Protein AF-A0A164GTQ3-F1 (afdb_monomer_lite)

Secondary structure (DSSP, 8-state):
-GGG-S-----S-HHHHHHHHTT----PPTT--EEEEEEEEEE--SSS--EEEEEEEEEE----PPPEEE---PPP--TTPPP--S-S--EEE-SS-S--S-------S---TT-----------SS------SS-----------------

pLDDT: mean 73.44, std 22.1, range [28.31, 96.88]

Radius of gyration: 34.53 Å; chains: 1; bounding box: 106×30×87 Å

Structure (mmCIF, N/CA/C/O backbone):
data_AF-A0A164GTQ3-F1
#
_entry.id   AF-A0A164GTQ3-F1
#
loop_
_atom_site.group_PDB
_atom_site.id
_atom_site.type_symbol
_atom_site.label_atom_id
_atom_site.label_alt_id
_atom_site.label_comp_id
_atom_site.label_asym_id
_atom_site.label_entity_id
_atom_site.label_seq_id
_atom_site.pdbx_PDB_ins_code
_atom_site.Cartn_x
_atom_site.Cartn_y
_atom_site.Cartn_z
_atom_site.occupancy
_atom_site.B_iso_or_equiv
_atom_site.auth_seq_id
_atom_site.auth_comp_id
_atom_site.auth_asym_id
_atom_site.auth_atom_id
_atom_site.pdbx_PDB_model_num
ATOM 1 N N . GLY A 1 1 ? -13.410 4.613 6.506 1.00 46.59 1 GLY A N 1
ATOM 2 C CA . GLY A 1 1 ? -14.857 4.460 6.766 1.00 46.59 1 GLY A CA 1
ATOM 3 C C . GLY A 1 1 ? -15.637 5.493 5.976 1.00 46.59 1 GLY A C 1
ATOM 4 O O . GLY A 1 1 ? -15.015 6.415 5.456 1.00 46.59 1 GLY A O 1
ATOM 5 N N . ALA A 1 2 ? -16.957 5.317 5.830 1.00 47.78 2 ALA A N 1
ATOM 6 C CA . ALA A 1 2 ? -17.833 6.212 5.062 1.00 47.78 2 ALA A CA 1
ATOM 7 C C . ALA A 1 2 ? -17.464 7.698 5.268 1.00 47.78 2 ALA A C 1
ATOM 9 O O . ALA A 1 2 ? -17.218 8.125 6.395 1.00 47.78 2 ALA A O 1
ATOM 10 N N . ASN A 1 3 ? -17.388 8.462 4.174 1.00 54.78 3 ASN A N 1
ATOM 11 C CA . ASN A 1 3 ? -16.984 9.878 4.142 1.00 54.78 3 ASN A CA 1
ATOM 12 C C . ASN A 1 3 ? -15.502 10.173 4.465 1.00 54.78 3 ASN A C 1
ATOM 14 O O . ASN A 1 3 ? -15.205 11.219 5.032 1.00 54.78 3 ASN A O 1
ATOM 18 N N . ASN A 1 4 ? -14.563 9.288 4.101 1.00 57.62 4 ASN A N 1
ATOM 19 C CA . ASN A 1 4 ? -13.115 9.476 4.324 1.00 57.62 4 ASN A CA 1
ATOM 20 C C . ASN A 1 4 ? -12.707 9.644 5.803 1.00 57.62 4 ASN A C 1
ATOM 22 O O . ASN A 1 4 ? -11.619 10.135 6.093 1.00 57.62 4 ASN A O 1
ATOM 26 N N . SER A 1 5 ? -13.556 9.222 6.744 1.00 66.19 5 SER A N 1
ATOM 27 C CA . SER A 1 5 ? -13.217 9.206 8.168 1.00 66.19 5 SER A CA 1
ATOM 28 C C . SER A 1 5 ? -12.493 7.909 8.539 1.00 66.19 5 SER A C 1
ATOM 30 O O . SER A 1 5 ? -12.847 6.827 8.052 1.00 66.19 5 SER A O 1
ATOM 32 N N . SER A 1 6 ? -11.509 7.994 9.437 1.00 73.75 6 SER A N 1
ATOM 33 C CA . SER A 1 6 ? -10.886 6.833 10.092 1.00 73.75 6 SER A CA 1
ATOM 34 C C . SER A 1 6 ? -11.789 6.195 11.155 1.00 73.75 6 SER A C 1
ATOM 36 O O . SER A 1 6 ? -11.490 5.105 11.632 1.00 7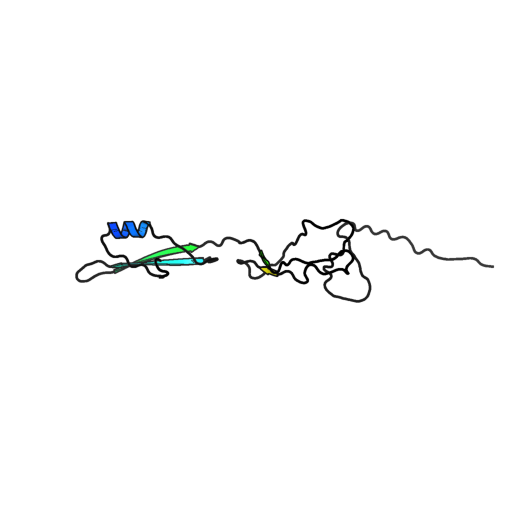3.75 6 SER A O 1
ATOM 38 N N . THR A 1 7 ? -12.910 6.836 11.496 1.00 80.56 7 THR A N 1
ATOM 39 C CA . THR A 1 7 ? -13.864 6.372 12.508 1.00 80.56 7 THR A CA 1
ATOM 40 C C . THR A 1 7 ? -15.272 6.206 11.932 1.00 80.56 7 THR A C 1
ATOM 42 O O . THR A 1 7 ? -15.711 6.971 11.069 1.00 80.56 7 THR A O 1
ATOM 45 N N . LEU A 1 8 ? -15.985 5.189 12.419 1.00 85.50 8 LEU A N 1
ATOM 46 C CA . LEU A 1 8 ? -17.403 4.941 12.165 1.00 85.50 8 LEU A CA 1
ATOM 47 C C . LEU A 1 8 ? -18.101 4.796 13.519 1.00 85.50 8 LEU A C 1
ATOM 49 O O . LEU A 1 8 ? -17.739 3.923 14.302 1.00 85.50 8 LEU A O 1
ATOM 53 N N . THR A 1 9 ? -19.106 5.629 13.781 1.00 89.12 9 THR A N 1
ATOM 54 C CA . THR A 1 9 ? -19.944 5.527 14.981 1.00 89.12 9 THR A CA 1
ATOM 55 C C . THR A 1 9 ? -21.329 5.049 14.574 1.00 89.12 9 THR A C 1
ATOM 57 O O . THR A 1 9 ? -21.980 5.666 13.732 1.00 89.12 9 THR A O 1
ATOM 60 N N . LEU A 1 10 ? -21.769 3.942 15.166 1.00 90.12 10 LEU A N 1
ATOM 61 C CA . LEU A 1 10 ? -23.092 3.363 14.959 1.00 90.12 10 LEU A CA 1
ATOM 62 C C . LEU A 1 10 ? -23.896 3.494 16.253 1.00 90.12 10 LEU A C 1
ATOM 64 O O . LEU A 1 10 ? -23.356 3.363 17.348 1.00 90.12 10 LEU A O 1
ATOM 68 N N . SER A 1 11 ? -25.195 3.744 16.138 1.00 91.38 11 SER A N 1
ATOM 69 C CA . SER A 1 11 ? -26.110 3.772 17.280 1.00 91.38 11 SER A CA 1
ATOM 70 C C . SER A 1 11 ? -27.423 3.116 16.881 1.00 91.38 11 SER A C 1
ATOM 72 O O . SER A 1 11 ? -27.931 3.356 15.787 1.00 91.38 11 SER A O 1
ATOM 74 N N . GLY A 1 12 ? -27.964 2.272 17.752 1.00 92.75 12 GLY A N 1
ATOM 75 C CA . GLY A 1 12 ? -29.193 1.534 17.487 1.00 92.75 12 GLY A CA 1
ATOM 76 C C . GLY A 1 12 ? -29.265 0.244 18.290 1.00 92.75 12 GLY A C 1
ATOM 77 O O . GLY A 1 12 ? -28.475 0.006 19.200 1.00 92.75 12 GLY A O 1
ATOM 78 N N . THR A 1 13 ? -30.228 -0.600 17.939 1.00 92.69 13 THR A N 1
ATOM 79 C CA . THR A 1 13 ? -30.349 -1.945 18.515 1.00 92.69 13 THR A CA 1
ATOM 80 C C . THR A 1 13 ? -29.188 -2.841 18.078 1.00 92.69 13 THR A C 1
ATOM 82 O O . THR A 1 13 ? -28.604 -2.639 17.011 1.00 92.69 13 THR A O 1
ATOM 85 N N . GLN A 1 14 ? -28.920 -3.909 18.838 1.00 92.00 14 GLN A N 1
ATOM 86 C CA . GLN A 1 14 ? -27.922 -4.922 18.473 1.00 92.00 14 GLN A CA 1
ATOM 87 C C . GLN A 1 14 ? -28.111 -5.443 17.040 1.00 92.00 14 GLN A C 1
ATOM 89 O O . GLN A 1 14 ? -27.146 -5.593 16.298 1.00 92.00 14 GLN A O 1
ATOM 94 N N . SER A 1 15 ? -29.359 -5.690 16.625 1.00 95.19 15 SER A N 1
ATOM 95 C CA . SER A 1 15 ? -29.650 -6.191 15.278 1.00 95.19 15 SER A CA 1
ATOM 96 C C . SER A 1 15 ? -29.281 -5.182 14.191 1.00 95.19 15 SER A C 1
ATOM 98 O O . SER A 1 15 ? -28.784 -5.583 13.141 1.00 95.19 15 SER A O 1
ATOM 100 N N . GLN A 1 16 ? -29.523 -3.889 14.420 1.00 94.50 16 GLN A N 1
ATOM 101 C CA . GLN A 1 16 ? -29.174 -2.832 13.465 1.00 94.50 16 GLN A CA 1
ATOM 102 C C . GLN A 1 16 ? -27.658 -2.651 13.374 1.00 94.50 16 GLN A C 1
ATOM 104 O O . GLN A 1 16 ? -27.126 -2.524 12.273 1.00 94.50 16 GLN A O 1
ATOM 109 N N . ILE A 1 17 ? -26.963 -2.699 14.513 1.00 93.62 17 ILE A N 1
ATOM 110 C CA . ILE A 1 17 ? -25.499 -2.624 14.562 1.00 93.62 17 ILE A CA 1
ATOM 111 C C . ILE A 1 17 ? -24.886 -3.824 13.832 1.00 93.62 17 ILE A C 1
ATOM 113 O O . ILE A 1 17 ? -24.048 -3.629 12.957 1.00 93.62 17 ILE A O 1
ATOM 117 N N . ASN A 1 18 ? -25.356 -5.047 14.099 1.00 93.25 18 ASN A N 1
ATOM 118 C CA . ASN A 1 18 ? -24.876 -6.252 13.414 1.00 93.25 18 ASN A CA 1
ATOM 119 C C . ASN A 1 18 ? -25.108 -6.188 11.899 1.00 93.25 18 ASN A C 1
ATOM 121 O O . ASN A 1 18 ? -24.215 -6.533 11.128 1.00 93.25 18 ASN A O 1
ATOM 125 N N . ALA A 1 19 ? -26.284 -5.720 11.467 1.00 94.94 19 ALA A N 1
ATOM 126 C CA . ALA A 1 19 ? -26.585 -5.546 10.049 1.00 94.94 19 ALA A CA 1
ATOM 127 C C . ALA A 1 19 ? -25.654 -4.520 9.384 1.00 94.94 19 ALA A C 1
ATOM 129 O O . ALA A 1 19 ? -25.201 -4.745 8.266 1.00 94.94 19 ALA A O 1
ATOM 130 N N . ALA A 1 20 ? -25.327 -3.423 10.074 1.00 91.50 20 ALA A N 1
ATOM 131 C CA . ALA A 1 20 ? -24.386 -2.428 9.571 1.00 91.50 20 ALA A CA 1
ATOM 132 C C . ALA A 1 20 ? -22.952 -2.983 9.502 1.00 91.50 20 ALA A C 1
ATOM 134 O O . ALA A 1 20 ? -22.309 -2.882 8.457 1.00 91.50 20 ALA A O 1
ATOM 135 N N . LEU A 1 21 ? -22.469 -3.628 10.571 1.00 90.44 21 LEU A N 1
ATOM 136 C CA . LEU A 1 21 ? -21.127 -4.221 10.634 1.00 90.44 21 LEU A CA 1
ATOM 137 C C . LEU A 1 21 ? -20.908 -5.302 9.570 1.00 90.44 21 LEU A C 1
ATOM 139 O O . LEU A 1 21 ? -19.821 -5.381 9.007 1.00 90.44 21 LEU A O 1
ATOM 143 N N . ALA A 1 22 ? -21.9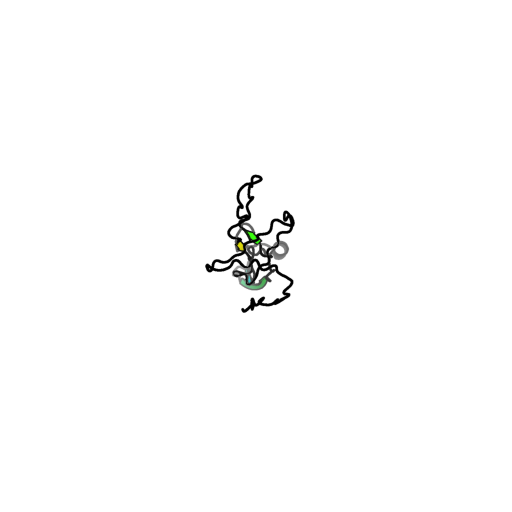46 -6.071 9.227 1.00 91.81 22 ALA A N 1
ATOM 144 C CA . ALA A 1 22 ? -21.885 -7.084 8.170 1.00 91.81 22 ALA A CA 1
ATOM 145 C C . ALA A 1 22 ? -21.579 -6.513 6.770 1.00 91.81 22 ALA A C 1
ATOM 147 O O . ALA A 1 22 ? -21.233 -7.268 5.865 1.00 91.81 22 ALA A O 1
ATOM 148 N N . THR A 1 23 ? -21.707 -5.196 6.579 1.00 88.94 23 THR A N 1
ATOM 149 C CA . THR A 1 23 ? -21.418 -4.513 5.304 1.00 88.94 23 THR A CA 1
ATOM 150 C C . THR A 1 23 ? -20.076 -3.780 5.293 1.00 88.94 23 THR A C 1
ATOM 152 O O . THR A 1 23 ? -19.676 -3.249 4.257 1.00 88.94 23 THR A O 1
ATOM 155 N N . VAL A 1 24 ? -19.370 -3.723 6.426 1.00 87.69 24 VAL A N 1
ATOM 156 C CA . VAL A 1 24 ? -18.119 -2.969 6.537 1.00 87.69 24 VAL A CA 1
ATOM 157 C C . VAL A 1 24 ? -16.994 -3.713 5.822 1.00 87.69 24 VAL A C 1
ATOM 159 O O . VAL A 1 24 ? -16.701 -4.868 6.116 1.00 87.69 24 VAL A O 1
ATOM 162 N N . THR A 1 25 ? -16.324 -3.019 4.905 1.00 88.62 25 THR A N 1
ATOM 163 C CA . THR A 1 25 ? -15.163 -3.528 4.169 1.00 88.62 25 THR A CA 1
ATOM 164 C C . THR A 1 25 ? -13.887 -2.816 4.600 1.00 88.62 25 THR A C 1
ATOM 166 O O . THR A 1 25 ? -13.869 -1.591 4.744 1.00 88.62 25 THR A O 1
ATOM 169 N N . TYR A 1 26 ? -12.798 -3.570 4.737 1.00 89.12 26 TYR A N 1
ATOM 170 C CA . TYR A 1 26 ? -11.458 -3.003 4.853 1.00 89.12 26 TYR A CA 1
ATOM 171 C C . TYR A 1 26 ? -10.981 -2.495 3.487 1.00 89.12 26 TYR A C 1
ATOM 173 O O . TYR A 1 26 ? -11.073 -3.209 2.492 1.00 89.12 26 TYR A O 1
ATOM 181 N N . GLN A 1 27 ? -10.449 -1.275 3.447 1.00 88.75 27 GLN A N 1
ATOM 182 C CA . GLN A 1 27 ? -9.817 -0.698 2.264 1.00 88.75 27 GLN A CA 1
ATOM 183 C C . GLN A 1 27 ? -8.499 -0.054 2.693 1.00 88.75 27 GLN A C 1
ATOM 185 O O . GLN A 1 27 ? -8.498 1.036 3.261 1.00 88.75 27 GLN A O 1
ATOM 190 N N . GLY A 1 28 ? -7.389 -0.744 2.432 1.00 87.69 28 GLY A N 1
ATOM 191 C CA . GLY A 1 28 ? -6.048 -0.212 2.668 1.00 87.69 28 GLY A CA 1
ATOM 192 C C . GLY A 1 28 ? -5.658 0.854 1.640 1.00 87.69 28 GLY A C 1
ATOM 193 O O . GLY A 1 28 ? -6.275 0.968 0.574 1.00 87.69 28 GLY A O 1
ATOM 194 N N . ASN A 1 29 ? -4.609 1.617 1.954 1.00 87.75 29 ASN A N 1
ATOM 195 C CA . ASN A 1 29 ? -3.985 2.540 1.004 1.00 87.75 29 ASN A CA 1
ATOM 196 C C . ASN A 1 29 ? -3.358 1.770 -0.168 1.00 87.75 29 ASN A C 1
ATOM 198 O O . ASN A 1 29 ? -2.936 0.622 -0.018 1.00 87.75 29 ASN A O 1
ATOM 202 N N . ALA A 1 30 ? -3.254 2.416 -1.332 1.00 87.12 30 ALA A N 1
ATOM 203 C CA . ALA A 1 30 ? -2.539 1.841 -2.467 1.00 87.12 30 ALA A CA 1
ATOM 204 C C . ALA A 1 30 ? -1.095 1.487 -2.069 1.00 87.12 30 ALA A C 1
ATOM 206 O O . ALA A 1 30 ? -0.413 2.295 -1.437 1.00 87.12 30 ALA A O 1
ATOM 207 N N . ASN A 1 31 ? -0.649 0.286 -2.449 1.00 87.19 31 ASN A N 1
ATOM 208 C CA . ASN A 1 31 ? 0.682 -0.263 -2.157 1.00 87.19 31 ASN A CA 1
ATOM 209 C C . ASN A 1 31 ? 1.010 -0.410 -0.658 1.00 87.19 31 ASN A C 1
ATOM 211 O O . ASN A 1 31 ? 2.175 -0.524 -0.293 1.00 87.19 31 ASN A O 1
ATOM 215 N N . PHE A 1 32 ? 0.009 -0.392 0.227 1.00 90.62 32 PHE A N 1
ATOM 216 C CA . PHE A 1 32 ? 0.233 -0.700 1.635 1.00 90.62 32 PHE A CA 1
ATOM 217 C C . PHE A 1 32 ? 0.392 -2.208 1.840 1.00 90.62 32 PHE A C 1
ATOM 219 O O . PHE A 1 32 ? -0.439 -3.000 1.399 1.00 90.62 32 PHE A O 1
ATOM 226 N N . ASN A 1 33 ? 1.424 -2.585 2.584 1.00 91.50 33 ASN A N 1
ATOM 227 C CA . ASN A 1 33 ? 1.624 -3.918 3.129 1.00 91.50 33 ASN A CA 1
ATOM 228 C C . ASN A 1 33 ? 2.154 -3.793 4.560 1.00 91.50 33 ASN A C 1
ATOM 230 O O . ASN A 1 33 ? 2.953 -2.905 4.861 1.00 91.50 33 ASN A O 1
ATOM 234 N N . GLY A 1 34 ? 1.724 -4.685 5.448 1.00 94.00 34 GLY A N 1
ATOM 235 C CA . GLY A 1 34 ? 2.093 -4.637 6.860 1.00 94.00 34 GLY A CA 1
ATOM 236 C C . GLY A 1 34 ? 0.939 -4.966 7.798 1.00 94.00 34 GLY A C 1
ATOM 237 O O . GLY A 1 34 ? -0.059 -5.568 7.402 1.00 94.00 34 GLY A O 1
ATOM 238 N N . SER A 1 35 ? 1.109 -4.589 9.061 1.00 95.50 35 SER A N 1
ATOM 239 C CA . SER A 1 35 ? 0.104 -4.784 10.104 1.00 95.50 35 SER A CA 1
ATOM 240 C C . SER A 1 35 ? -0.758 -3.540 10.260 1.00 95.50 35 SER A C 1
ATOM 242 O O . SER A 1 35 ? -0.243 -2.423 10.298 1.00 95.50 35 SER A O 1
ATOM 244 N N . ASP A 1 36 ? -2.056 -3.756 10.407 1.00 94.69 36 ASP A N 1
ATOM 245 C CA . ASP A 1 36 ? -3.051 -2.738 10.715 1.00 94.69 36 ASP A CA 1
ATOM 246 C C . ASP A 1 36 ? -3.954 -3.243 11.853 1.00 94.69 36 ASP A C 1
ATOM 248 O O .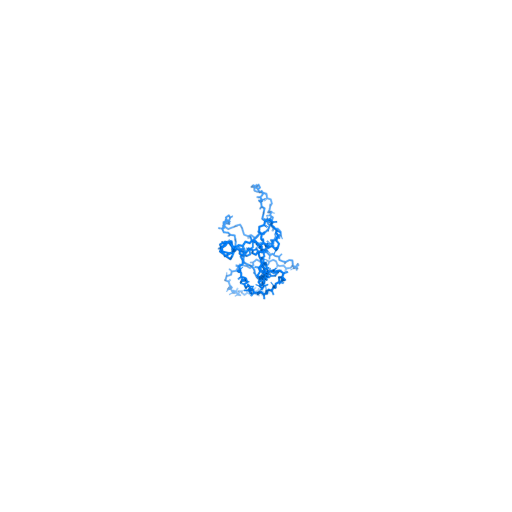 ASP A 1 36 ? -3.936 -4.427 12.213 1.00 94.69 36 ASP A O 1
ATOM 252 N N . THR A 1 37 ? -4.693 -2.353 12.504 1.00 93.31 37 THR A N 1
ATOM 253 C CA . THR A 1 37 ? -5.531 -2.704 13.657 1.00 93.31 37 THR A CA 1
ATOM 254 C C . THR A 1 37 ? -6.842 -1.944 13.616 1.00 93.31 37 THR A C 1
ATOM 256 O O . THR A 1 37 ? -6.873 -0.715 13.637 1.00 93.31 37 THR A O 1
ATOM 259 N N . LEU A 1 38 ? -7.942 -2.694 13.618 1.00 91.25 38 LEU A N 1
ATOM 260 C CA . LEU A 1 38 ? -9.273 -2.149 13.841 1.00 91.25 38 LEU A CA 1
ATOM 261 C C . LEU A 1 38 ? -9.577 -2.191 15.340 1.00 91.25 38 LEU A C 1
ATOM 263 O O . LEU A 1 38 ? -9.633 -3.270 15.921 1.00 91.25 38 LEU A O 1
ATOM 267 N N . THR A 1 39 ? -9.819 -1.032 15.947 1.00 91.81 39 THR A N 1
ATOM 268 C CA . THR A 1 39 ? -10.304 -0.928 17.330 1.00 91.81 39 THR A CA 1
ATOM 269 C C . THR A 1 39 ? -11.810 -0.704 17.329 1.00 91.81 39 THR A C 1
ATOM 271 O O . THR A 1 39 ? -12.302 0.212 16.667 1.00 91.81 39 THR A O 1
ATOM 274 N N . MET A 1 40 ? -12.540 -1.519 18.084 1.00 92.06 40 MET A N 1
ATOM 275 C CA . MET A 1 40 ? -13.980 -1.392 18.281 1.00 92.06 40 MET A CA 1
ATOM 276 C C . MET A 1 40 ? -14.251 -1.000 19.727 1.00 92.06 40 MET A C 1
ATOM 278 O O . MET A 1 40 ? -13.826 -1.693 20.643 1.00 92.06 40 MET A O 1
ATOM 282 N N . LEU A 1 41 ? -14.967 0.105 19.919 1.00 94.06 41 LEU A N 1
ATOM 283 C CA . LEU A 1 41 ? -15.452 0.548 21.221 1.00 94.06 41 LEU A CA 1
ATOM 284 C C . LEU A 1 41 ? -16.971 0.393 21.238 1.00 94.06 41 LEU A C 1
ATOM 286 O O . LEU A 1 41 ? -17.662 0.990 20.407 1.00 94.06 41 LEU A O 1
ATOM 290 N N . SER A 1 42 ? -17.480 -0.400 22.173 1.00 93.19 42 SER A N 1
ATOM 291 C CA . SER A 1 42 ? -18.912 -0.542 22.423 1.00 93.19 42 SER A CA 1
ATOM 292 C C . SER A 1 42 ? -19.274 0.158 23.728 1.00 93.19 42 SER A C 1
ATOM 294 O O . SER A 1 42 ? -18.513 0.105 24.688 1.00 93.19 42 SER A O 1
ATOM 296 N N . THR A 1 43 ? -20.417 0.840 23.759 1.00 95.19 43 THR A N 1
ATOM 297 C CA . THR A 1 43 ? -20.929 1.533 24.947 1.00 95.19 43 THR A CA 1
ATOM 298 C C . THR A 1 43 ? -22.416 1.233 25.070 1.00 95.19 43 THR A C 1
ATOM 300 O O . THR A 1 43 ? -23.149 1.373 24.087 1.00 95.19 43 THR A O 1
ATOM 303 N N . ASP A 1 44 ? -22.869 0.797 26.246 1.00 93.56 44 ASP A N 1
ATOM 304 C CA . ASP A 1 44 ? -24.294 0.545 26.480 1.00 93.56 44 ASP A CA 1
ATOM 305 C C . ASP A 1 44 ? -25.101 1.851 26.648 1.00 93.56 44 ASP A C 1
ATOM 307 O O . ASP A 1 44 ? -24.556 2.951 26.737 1.00 93.56 44 ASP A O 1
ATOM 311 N N . SER A 1 45 ? -26.433 1.743 26.660 1.00 91.75 45 SER A N 1
ATOM 312 C CA . SER A 1 45 ? -27.340 2.887 26.830 1.00 91.75 45 SER A CA 1
ATOM 313 C C . SER A 1 45 ? -27.878 3.027 28.261 1.00 91.75 45 SER A C 1
ATOM 315 O O . SER A 1 45 ? -28.990 3.531 28.449 1.00 91.75 45 SER A O 1
ATOM 317 N N . GLY A 1 46 ? -27.167 2.507 29.265 1.00 91.56 46 GLY A N 1
ATOM 318 C CA . GLY A 1 46 ? -27.585 2.567 30.665 1.00 91.56 46 GLY A CA 1
ATOM 319 C C . GLY A 1 46 ? -27.605 3.994 31.230 1.00 91.56 46 GLY A C 1
ATOM 320 O O . GLY A 1 46 ? -27.048 4.923 30.652 1.00 91.56 46 GLY A O 1
ATOM 321 N N . SER A 1 47 ? -28.212 4.186 32.409 1.00 93.81 47 SER A N 1
ATOM 322 C CA . SER A 1 47 ? -28.164 5.478 33.127 1.00 93.81 47 SER A CA 1
ATOM 323 C C . SER A 1 47 ? -26.745 5.873 33.552 1.00 93.81 47 SER A C 1
ATOM 325 O O . SER A 1 47 ? -26.460 7.049 33.762 1.00 93.81 47 SER A O 1
ATOM 327 N N . THR A 1 48 ? -25.863 4.882 33.675 1.00 96.38 48 THR A N 1
ATOM 328 C CA . THR A 1 48 ? -24.414 5.018 33.851 1.00 96.38 48 THR A CA 1
ATOM 329 C C . THR A 1 48 ? -23.737 4.127 32.809 1.00 96.38 48 THR A C 1
ATOM 331 O O . THR A 1 48 ? -23.497 2.955 33.108 1.00 96.38 48 THR A O 1
ATOM 334 N N . PRO A 1 49 ? -23.497 4.636 31.587 1.00 94.94 49 PRO A N 1
ATOM 335 C CA . PRO A 1 49 ? -22.986 3.825 30.492 1.00 94.94 49 PRO A CA 1
ATOM 336 C C . PRO A 1 49 ? -21.645 3.173 30.812 1.00 94.94 49 PRO A C 1
ATOM 338 O O . PRO A 1 49 ? -20.731 3.843 31.304 1.00 94.94 49 PRO A O 1
ATOM 341 N N . LEU A 1 50 ? -21.508 1.888 30.495 1.00 96.88 50 LEU A N 1
ATOM 342 C CA . LEU A 1 50 ? -20.226 1.183 30.519 1.00 96.88 50 LEU A CA 1
ATOM 343 C C . LEU A 1 50 ? -19.732 0.945 29.096 1.00 96.88 50 LEU A C 1
ATOM 345 O O . LEU A 1 50 ? -20.526 0.877 28.159 1.00 96.88 50 LEU A O 1
ATOM 349 N N . SER A 1 51 ? -18.410 0.868 28.935 1.00 96.44 51 SER A N 1
ATOM 350 C CA . SER A 1 51 ? -17.778 0.626 27.639 1.00 96.44 51 SER A CA 1
ATOM 351 C C . SER A 1 51 ? -16.825 -0.554 27.678 1.00 96.44 51 SER A C 1
ATOM 353 O O . SER A 1 51 ? -16.169 -0.781 28.694 1.00 96.44 51 SER A O 1
ATOM 355 N N . ASP A 1 52 ? -16.729 -1.244 26.549 1.00 96.56 52 ASP A N 1
ATOM 356 C CA . ASP A 1 52 ? -15.798 -2.343 26.315 1.00 96.56 52 ASP A CA 1
ATOM 357 C C . ASP A 1 52 ? -15.071 -2.151 24.980 1.00 96.56 52 ASP A C 1
ATOM 359 O O . ASP A 1 52 ? -15.636 -1.582 24.036 1.00 96.56 52 ASP A O 1
ATOM 363 N N . SER A 1 53 ? -13.809 -2.580 24.917 1.00 96.25 53 SER A N 1
ATOM 364 C CA . SER A 1 53 ? -12.936 -2.342 23.767 1.00 96.25 53 SER A CA 1
ATOM 365 C C . SER A 1 53 ? -12.304 -3.630 23.261 1.00 96.25 53 SER A C 1
ATOM 367 O O . SER A 1 53 ? -11.519 -4.261 23.964 1.00 96.25 53 SER A O 1
ATOM 369 N N . ASP A 1 54 ? -12.518 -3.904 21.979 1.00 95.44 54 ASP A N 1
ATOM 370 C CA . ASP A 1 54 ? -11.925 -5.023 21.253 1.00 95.44 54 ASP A CA 1
ATOM 371 C C . ASP A 1 54 ? -10.992 -4.532 20.150 1.00 95.44 54 ASP A C 1
ATOM 373 O O . ASP A 1 54 ? -11.129 -3.423 19.625 1.00 95.44 54 ASP A O 1
ATOM 377 N N . THR A 1 55 ? -10.049 -5.385 19.756 1.00 94.44 55 THR A N 1
ATOM 378 C CA . THR A 1 55 ? -9.190 -5.125 18.598 1.00 94.44 55 THR A CA 1
ATOM 379 C C . THR A 1 55 ? -9.191 -6.306 17.640 1.00 94.44 55 THR A C 1
ATOM 381 O O . THR A 1 55 ? -9.215 -7.465 18.053 1.00 94.44 55 THR A O 1
ATOM 384 N N . VAL A 1 56 ? -9.149 -6.005 16.345 1.00 93.62 56 VAL A N 1
ATOM 385 C CA . VAL A 1 56 ? -8.967 -6.982 15.273 1.00 93.62 56 VAL A CA 1
ATOM 386 C C . VAL A 1 56 ? -7.663 -6.653 14.564 1.00 93.62 56 VAL A C 1
ATOM 388 O O . VAL A 1 56 ? -7.521 -5.592 13.952 1.00 93.62 56 VAL A O 1
ATOM 391 N N . ALA A 1 57 ? -6.703 -7.571 14.655 1.00 95.75 57 ALA A N 1
ATOM 392 C CA . ALA A 1 57 ? -5.455 -7.477 13.914 1.00 95.75 57 ALA A CA 1
ATOM 393 C C . ALA A 1 57 ? -5.703 -7.777 12.430 1.00 95.75 57 ALA A C 1
ATOM 395 O O . ALA A 1 57 ? -6.315 -8.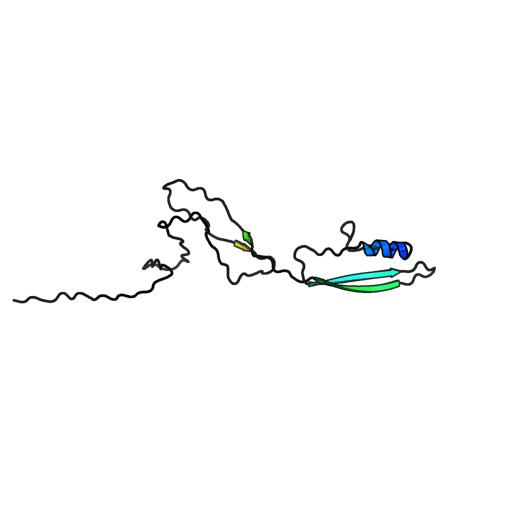789 12.083 1.00 95.75 57 ALA A O 1
ATOM 396 N N . ILE A 1 58 ? -5.200 -6.909 11.556 1.00 94.88 58 ILE A N 1
ATOM 397 C CA . ILE A 1 58 ? -5.291 -7.046 10.103 1.00 94.88 58 ILE A CA 1
ATOM 398 C C . ILE A 1 58 ? -3.869 -7.198 9.572 1.00 94.88 58 ILE A C 1
ATOM 400 O O . ILE A 1 58 ? -3.000 -6.373 9.844 1.00 94.88 58 ILE A O 1
ATOM 404 N N . SER A 1 59 ? -3.621 -8.264 8.815 1.00 95.06 59 SER A N 1
ATOM 405 C CA . SER A 1 59 ? -2.338 -8.484 8.147 1.00 95.06 59 SER A CA 1
ATOM 406 C C . SER A 1 59 ? -2.520 -8.324 6.645 1.00 95.06 59 SER A C 1
ATOM 408 O O . SER A 1 59 ? -3.266 -9.079 6.021 1.00 95.06 59 SER A O 1
ATOM 410 N N . VAL A 1 60 ? -1.851 -7.325 6.072 1.00 94.44 60 VAL A N 1
ATOM 411 C CA . VAL A 1 60 ? -1.851 -7.054 4.634 1.00 94.44 60 VAL A CA 1
ATOM 412 C C . VAL A 1 60 ? -0.570 -7.620 4.040 1.00 94.44 60 VAL A C 1
ATOM 414 O O . VAL A 1 60 ? 0.527 -7.100 4.260 1.00 94.44 60 VAL A O 1
ATOM 417 N N . THR A 1 61 ? -0.707 -8.715 3.297 1.00 91.94 61 THR A N 1
ATOM 418 C CA . THR A 1 61 ? 0.412 -9.366 2.615 1.00 91.94 61 THR A CA 1
ATOM 419 C C . THR A 1 61 ? 0.854 -8.542 1.413 1.00 91.94 61 THR A C 1
ATOM 421 O O . THR A 1 61 ? 0.017 -8.143 0.603 1.00 91.94 61 THR A O 1
ATOM 424 N N . ALA A 1 62 ? 2.162 -8.337 1.266 1.00 89.75 62 ALA A N 1
ATOM 425 C CA . ALA A 1 62 ? 2.716 -7.715 0.071 1.00 89.75 62 ALA A CA 1
ATOM 426 C C . ALA A 1 62 ? 2.465 -8.594 -1.163 1.00 89.75 62 ALA A C 1
ATOM 428 O O . ALA A 1 62 ? 2.564 -9.823 -1.095 1.00 89.75 62 ALA A O 1
ATOM 429 N N . VAL A 1 63 ? 2.175 -7.953 -2.292 1.00 90.12 63 VAL A N 1
ATOM 430 C CA . VAL A 1 63 ? 2.094 -8.594 -3.604 1.00 90.12 63 VAL A CA 1
ATOM 431 C C . VAL A 1 63 ? 3.156 -7.945 -4.470 1.00 90.12 63 VAL A C 1
ATOM 433 O O . VAL A 1 63 ? 3.091 -6.746 -4.694 1.00 90.12 63 VAL A O 1
ATOM 436 N N . ASN A 1 64 ? 4.109 -8.738 -4.959 1.00 87.69 64 ASN A N 1
ATOM 437 C CA . ASN A 1 64 ? 5.186 -8.223 -5.797 1.00 87.69 64 ASN A CA 1
ATOM 438 C C . ASN A 1 64 ? 4.633 -7.687 -7.128 1.00 87.69 64 ASN A C 1
ATOM 440 O O . ASN A 1 64 ? 4.195 -8.462 -7.987 1.00 87.69 64 ASN A O 1
ATOM 444 N N . GLY A 1 65 ? 4.695 -6.376 -7.304 1.00 87.00 65 GLY A N 1
ATOM 445 C CA . GLY A 1 65 ? 4.474 -5.664 -8.547 1.00 87.00 65 GLY A CA 1
ATOM 446 C C . GLY A 1 65 ? 5.592 -5.920 -9.554 1.00 87.00 65 GLY A C 1
ATOM 447 O O . GLY A 1 65 ? 6.727 -6.240 -9.215 1.00 87.00 65 GLY A O 1
ATOM 448 N N . ALA A 1 66 ? 5.247 -5.833 -10.837 1.00 87.75 66 ALA A N 1
ATOM 449 C CA . ALA A 1 66 ? 6.246 -5.881 -11.893 1.00 87.75 66 ALA A CA 1
ATOM 450 C C . ALA A 1 66 ? 6.938 -4.514 -12.020 1.00 87.75 66 ALA A C 1
ATOM 452 O O . ALA A 1 66 ? 6.269 -3.482 -11.886 1.00 87.75 66 ALA A O 1
ATOM 453 N N . PRO A 1 67 ? 8.233 -4.484 -12.373 1.00 88.81 67 PRO A N 1
ATOM 454 C CA . PRO A 1 67 ? 8.906 -3.239 -12.688 1.00 88.81 67 PRO A CA 1
ATOM 455 C C . PRO A 1 67 ? 8.275 -2.590 -13.924 1.00 88.81 67 PRO A C 1
ATOM 457 O O . PRO A 1 67 ? 7.892 -3.258 -14.889 1.00 88.81 67 PRO A O 1
ATOM 460 N N . VAL A 1 68 ? 8.212 -1.264 -13.914 1.00 88.94 68 VAL A N 1
ATOM 461 C CA . VAL A 1 68 ? 7.637 -0.445 -14.978 1.00 88.94 68 VAL A CA 1
ATOM 462 C C . VAL A 1 68 ? 8.730 0.399 -15.621 1.00 88.94 68 VAL A C 1
ATOM 464 O O . VAL A 1 68 ? 9.573 0.999 -14.951 1.00 88.94 68 VAL A O 1
ATOM 467 N N . LEU A 1 69 ? 8.698 0.457 -16.951 1.00 86.38 69 LEU A N 1
ATOM 468 C CA . LEU A 1 69 ? 9.570 1.307 -17.747 1.00 86.38 69 LEU A CA 1
ATOM 469 C C . LEU A 1 69 ? 9.031 2.742 -17.776 1.00 86.38 69 LEU A C 1
ATOM 471 O O . LEU A 1 69 ? 7.875 2.967 -18.134 1.00 86.38 69 LEU A O 1
ATOM 475 N N . ALA A 1 70 ? 9.876 3.716 -17.457 1.00 81.44 70 ALA A N 1
ATOM 476 C CA . ALA A 1 70 ? 9.560 5.136 -17.524 1.00 81.44 70 ALA A CA 1
ATOM 477 C C . ALA A 1 70 ? 10.435 5.851 -18.566 1.00 81.44 70 ALA A C 1
ATOM 479 O O . ALA A 1 70 ? 11.550 5.425 -18.870 1.00 81.44 70 ALA A O 1
ATOM 480 N N . GLY A 1 71 ? 9.934 6.970 -19.099 1.00 73.94 71 GLY A N 1
ATOM 481 C CA . GLY A 1 71 ? 10.696 7.831 -20.012 1.00 73.94 71 GLY A CA 1
ATOM 482 C C . GLY A 1 71 ? 10.791 7.334 -21.458 1.00 73.94 71 GLY A C 1
ATOM 483 O O . GLY A 1 71 ? 11.649 7.807 -22.197 1.00 73.94 71 GLY A O 1
ATOM 484 N N . VAL A 1 72 ? 9.919 6.412 -21.875 1.00 74.56 72 VAL A N 1
ATOM 485 C CA . VAL A 1 72 ? 9.788 6.025 -23.288 1.00 74.56 72 VAL A CA 1
ATOM 486 C C . VAL A 1 72 ? 9.191 7.167 -24.106 1.00 74.56 72 VAL A C 1
ATOM 488 O O . VAL A 1 72 ? 8.174 7.752 -23.732 1.00 74.56 72 VAL A O 1
ATOM 491 N N . SER A 1 73 ? 9.824 7.477 -25.234 1.00 75.25 73 SER A N 1
ATOM 492 C CA . SER A 1 73 ? 9.387 8.507 -26.172 1.00 75.25 73 SER A CA 1
ATOM 493 C C . SER A 1 73 ? 9.460 7.984 -27.601 1.00 75.25 73 SER A C 1
ATOM 495 O O . SER A 1 73 ? 10.156 7.019 -27.913 1.00 75.25 73 SER A O 1
ATOM 497 N N . THR A 1 74 ? 8.706 8.619 -28.491 1.00 82.19 74 THR A N 1
ATOM 498 C CA . THR A 1 74 ? 8.807 8.357 -29.924 1.00 82.19 74 THR A CA 1
ATOM 499 C C . THR A 1 74 ? 10.006 9.106 -30.492 1.00 82.19 74 THR A C 1
ATOM 501 O O . THR A 1 74 ? 10.099 10.324 -30.328 1.00 82.19 74 THR A O 1
ATOM 504 N N . LEU A 1 75 ? 10.887 8.401 -31.201 1.00 84.88 75 LEU A N 1
ATOM 505 C CA . LEU A 1 75 ? 11.957 9.010 -31.984 1.00 84.88 75 LEU A CA 1
ATOM 506 C C . LEU A 1 75 ? 11.499 9.168 -33.439 1.00 84.88 75 LEU A C 1
ATOM 508 O O . LEU A 1 75 ? 11.160 8.183 -34.093 1.00 84.88 75 LEU A O 1
ATOM 512 N N . ALA A 1 76 ? 11.517 10.398 -33.952 1.00 88.19 76 ALA A N 1
ATOM 513 C CA . ALA A 1 76 ? 11.407 10.644 -35.386 1.00 88.19 76 ALA A CA 1
ATOM 514 C C . ALA A 1 76 ? 12.787 10.478 -36.041 1.00 88.19 76 ALA A C 1
ATOM 516 O O . ALA A 1 76 ? 13.791 10.933 -35.495 1.00 88.19 76 ALA A O 1
ATOM 517 N N . TYR A 1 77 ? 12.829 9.839 -37.207 1.00 86.44 77 TYR A N 1
ATOM 518 C CA . TYR A 1 77 ? 14.048 9.645 -37.987 1.00 86.44 77 TYR A CA 1
ATOM 519 C C . TYR A 1 77 ? 13.726 9.796 -39.473 1.00 86.44 77 TYR A C 1
ATOM 521 O O . TYR A 1 77 ? 12.758 9.198 -39.953 1.00 86.44 77 TYR A O 1
ATOM 529 N N . THR A 1 78 ? 14.523 10.586 -40.189 1.00 90.94 78 THR A N 1
ATOM 530 C CA . THR A 1 78 ? 14.432 10.699 -41.648 1.00 90.94 78 THR A CA 1
ATOM 531 C C . THR A 1 78 ? 15.370 9.685 -42.278 1.00 90.94 78 THR A C 1
ATOM 533 O O . THR A 1 78 ? 16.478 9.465 -41.792 1.00 90.94 78 THR A O 1
ATOM 536 N N . GLU A 1 79 ? 14.944 9.063 -43.375 1.00 88.56 79 GLU A N 1
ATOM 537 C CA . GLU A 1 79 ? 15.821 8.174 -44.128 1.00 88.56 79 GLU A CA 1
ATOM 538 C C . GLU A 1 79 ? 17.143 8.877 -44.471 1.00 88.56 79 GLU A C 1
ATOM 540 O O . GLU A 1 79 ? 17.152 10.010 -44.948 1.00 88.56 79 GLU A O 1
ATOM 545 N N . ASN A 1 80 ? 18.249 8.162 -44.246 1.00 84.38 80 ASN A N 1
ATOM 546 C CA . ASN A 1 80 ? 19.612 8.592 -44.552 1.00 84.38 80 ASN A CA 1
ATOM 547 C C . ASN A 1 80 ? 20.190 9.696 -43.638 1.00 84.38 80 ASN A C 1
ATOM 549 O O . ASN A 1 80 ? 21.304 10.159 -43.890 1.00 84.38 80 ASN A O 1
ATOM 553 N N . ASP A 1 81 ? 19.493 10.074 -42.560 1.00 86.75 81 ASP A N 1
ATOM 554 C CA . ASP A 1 81 ? 20.058 10.932 -41.514 1.00 86.75 81 ASP A CA 1
ATOM 555 C C . ASP A 1 81 ? 21.174 10.217 -40.732 1.00 86.75 81 ASP A C 1
ATOM 557 O O . ASP A 1 81 ? 21.262 8.984 -40.679 1.00 86.75 81 ASP A O 1
ATOM 561 N N . ALA A 1 82 ? 22.022 11.004 -40.067 1.00 85.25 82 ALA A N 1
ATOM 562 C CA . ALA A 1 82 ? 23.015 10.480 -39.135 1.00 85.25 82 ALA A CA 1
ATOM 563 C C . ALA A 1 82 ? 22.358 9.640 -38.023 1.00 85.25 82 ALA A C 1
ATOM 565 O O . ALA A 1 82 ? 21.208 9.867 -37.652 1.00 85.25 82 ALA A O 1
ATOM 566 N N . ALA A 1 83 ? 23.097 8.676 -37.466 1.00 82.31 83 ALA A N 1
ATOM 567 C CA . ALA A 1 83 ? 22.589 7.827 -36.393 1.00 82.31 83 ALA A CA 1
ATOM 568 C C . ALA A 1 83 ? 22.142 8.667 -35.184 1.00 82.31 83 ALA A C 1
ATOM 570 O O . ALA A 1 83 ? 22.899 9.495 -34.674 1.00 82.31 83 ALA A O 1
ATOM 571 N N . VAL A 1 84 ? 20.922 8.414 -34.709 1.00 82.62 84 VAL A N 1
ATOM 572 C CA . VAL A 1 84 ? 20.345 9.078 -33.537 1.00 82.62 84 VAL A CA 1
ATOM 573 C C . VAL A 1 84 ? 20.143 8.052 -32.430 1.00 82.62 84 VAL A C 1
ATOM 575 O O . VAL A 1 84 ? 19.648 6.950 -32.668 1.00 82.62 84 VAL A O 1
ATOM 578 N N . ALA A 1 85 ? 20.530 8.407 -31.206 1.00 81.31 85 ALA A N 1
ATOM 579 C CA . ALA A 1 85 ? 20.273 7.571 -30.044 1.00 81.31 85 ALA A CA 1
ATOM 580 C C . ALA A 1 85 ? 18.760 7.476 -29.791 1.00 81.31 85 ALA A C 1
ATOM 582 O O . ALA A 1 85 ? 18.097 8.498 -29.632 1.00 81.31 85 ALA A O 1
ATOM 583 N N . ILE A 1 86 ? 18.232 6.250 -29.715 1.00 78.69 86 ILE A N 1
ATOM 584 C CA . ILE A 1 86 ? 16.816 5.993 -29.397 1.00 78.69 86 ILE A CA 1
ATOM 585 C C . ILE A 1 86 ? 16.496 6.510 -27.992 1.00 78.69 86 ILE A C 1
ATOM 587 O O . ILE A 1 86 ? 15.533 7.241 -27.799 1.00 78.69 86 ILE A O 1
ATOM 591 N N . HIS A 1 87 ? 17.355 6.178 -27.029 1.00 77.31 87 HIS A N 1
ATOM 592 C CA . HIS A 1 87 ? 17.340 6.716 -25.676 1.00 77.31 87 HIS A CA 1
ATOM 593 C C . HIS A 1 87 ? 18.774 6.811 -25.157 1.00 77.31 87 HIS A C 1
ATOM 595 O O . HIS A 1 87 ? 19.601 5.943 -25.431 1.00 77.31 87 HIS A O 1
ATOM 601 N N . THR A 1 88 ? 19.070 7.859 -24.392 1.00 75.88 88 THR A N 1
ATOM 602 C CA . THR A 1 88 ? 20.369 8.036 -23.718 1.00 75.88 88 THR A CA 1
ATOM 603 C C . THR A 1 88 ? 20.364 7.492 -22.291 1.00 75.88 88 THR A C 1
ATOM 605 O O . THR A 1 88 ? 21.422 7.227 -21.726 1.00 75.88 88 THR A O 1
ATOM 608 N N . ALA A 1 89 ? 19.174 7.305 -21.720 1.00 78.19 89 ALA A N 1
ATOM 609 C CA . ALA A 1 89 ? 18.945 6.687 -20.429 1.00 78.19 89 ALA A CA 1
ATOM 610 C C . ALA A 1 89 ? 17.586 5.984 -20.437 1.00 78.19 89 ALA A C 1
ATOM 612 O O . ALA A 1 89 ? 16.647 6.426 -21.099 1.00 78.19 89 ALA A O 1
ATOM 613 N N . ILE A 1 90 ? 17.499 4.901 -19.675 1.00 78.62 90 ILE A N 1
ATOM 614 C CA . ILE A 1 90 ? 16.256 4.206 -19.373 1.00 78.62 90 ILE A CA 1
ATOM 615 C C . ILE A 1 90 ? 16.070 4.275 -17.862 1.00 78.62 90 ILE A C 1
ATOM 617 O O . ILE A 1 90 ? 17.007 3.987 -17.116 1.00 78.62 90 ILE A O 1
ATOM 621 N N . THR A 1 91 ? 14.862 4.618 -17.423 1.00 83.75 91 THR A N 1
ATOM 622 C CA . THR A 1 91 ? 14.492 4.576 -16.009 1.00 83.75 91 THR A CA 1
ATOM 623 C C . THR A 1 91 ? 13.524 3.425 -15.800 1.00 83.75 91 THR A C 1
ATOM 625 O O . THR A 1 91 ? 12.493 3.349 -16.465 1.00 83.75 91 THR A O 1
ATOM 628 N N . VAL A 1 92 ? 13.852 2.526 -14.878 1.00 86.50 92 VAL A N 1
ATOM 629 C CA . VAL A 1 92 ? 12.962 1.447 -14.442 1.00 86.50 92 VAL A CA 1
ATOM 630 C C . VAL A 1 92 ? 12.607 1.710 -12.988 1.00 86.50 92 VAL A C 1
ATOM 632 O O . VAL A 1 92 ? 13.495 1.997 -12.185 1.00 86.50 92 VAL A O 1
ATOM 635 N N . ALA A 1 93 ? 11.321 1.645 -12.669 1.00 87.50 93 ALA A N 1
ATOM 636 C CA . ALA A 1 93 ? 10.814 1.810 -11.316 1.00 87.50 93 ALA A CA 1
ATOM 637 C C . ALA A 1 93 ? 10.064 0.549 -10.893 1.00 87.50 93 ALA A C 1
ATOM 639 O O . ALA A 1 93 ? 9.362 -0.055 -11.698 1.00 87.50 93 ALA A O 1
ATOM 640 N N . ASP A 1 94 ? 10.196 0.179 -9.631 1.00 89.38 94 ASP A N 1
ATOM 641 C CA . ASP A 1 94 ? 9.461 -0.912 -9.010 1.00 89.38 94 ASP A CA 1
ATOM 642 C C . ASP A 1 94 ? 8.876 -0.373 -7.704 1.00 89.38 94 ASP A C 1
ATOM 644 O O . ASP A 1 94 ? 9.544 0.372 -6.983 1.00 89.38 94 ASP A O 1
ATOM 648 N N . VAL A 1 95 ? 7.595 -0.640 -7.457 1.00 87.88 95 VAL A N 1
ATOM 649 C CA .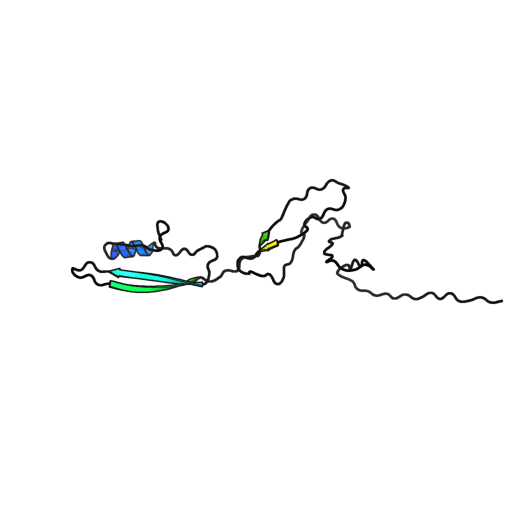 VAL A 1 95 ? 6.891 -0.061 -6.306 1.00 87.88 95 VAL A CA 1
ATOM 650 C C . VAL A 1 95 ? 7.274 -0.751 -4.998 1.00 87.88 95 VAL A C 1
ATOM 652 O O . VAL A 1 95 ? 7.216 -0.124 -3.941 1.00 87.88 95 VAL A O 1
ATOM 655 N N . ASP A 1 96 ? 7.715 -2.005 -5.080 1.00 86.81 96 ASP A N 1
ATOM 656 C CA . ASP A 1 96 ? 8.095 -2.829 -3.936 1.00 86.81 96 ASP A CA 1
ATOM 657 C C . ASP A 1 96 ? 9.597 -2.732 -3.642 1.00 86.81 96 ASP A C 1
ATOM 659 O O . ASP A 1 96 ? 10.030 -2.932 -2.505 1.00 86.81 96 ASP A O 1
ATOM 663 N N . HIS A 1 97 ? 10.406 -2.389 -4.650 1.00 83.69 97 HIS A N 1
ATOM 664 C CA . HIS A 1 97 ? 11.861 -2.328 -4.537 1.00 83.69 97 HIS A CA 1
ATOM 665 C C . HIS A 1 97 ? 12.428 -0.960 -4.928 1.00 83.69 97 HIS A C 1
ATOM 667 O O . HIS A 1 97 ? 12.433 -0.558 -6.088 1.00 83.69 97 HIS A O 1
ATOM 673 N N . SER A 1 98 ? 13.054 -0.282 -3.961 1.00 83.31 98 SER A N 1
ATOM 674 C CA . SER A 1 98 ? 13.757 0.991 -4.193 1.00 83.31 98 SER A CA 1
ATOM 675 C C . SER A 1 98 ? 15.055 0.852 -4.999 1.00 83.31 98 SER A C 1
ATOM 677 O O . SER A 1 98 ? 15.601 1.848 -5.473 1.00 83.31 98 SER A O 1
ATOM 679 N N . SER A 1 99 ? 15.561 -0.373 -5.160 1.00 80.50 99 SER A N 1
ATOM 680 C CA . SER A 1 99 ? 16.743 -0.671 -5.965 1.00 80.50 99 SER A CA 1
ATOM 681 C C . SER A 1 99 ? 16.531 -1.941 -6.780 1.00 80.50 99 SER A C 1
ATOM 683 O O . SER A 1 99 ? 16.057 -2.944 -6.253 1.00 80.50 99 SER A O 1
ATOM 685 N N . LEU A 1 100 ? 16.925 -1.903 -8.052 1.00 76.69 100 LEU A N 1
ATOM 686 C CA . LEU A 1 100 ? 16.894 -3.048 -8.957 1.00 76.69 100 LEU A CA 1
ATOM 687 C C . LEU A 1 100 ? 18.318 -3.574 -9.133 1.00 76.69 100 LEU A C 1
ATOM 689 O O . LEU A 1 100 ? 19.173 -2.883 -9.683 1.00 76.69 100 LEU A O 1
ATOM 693 N N . SER A 1 101 ? 18.587 -4.796 -8.669 1.00 79.12 101 SER A N 1
ATOM 694 C CA . SER A 1 101 ? 19.922 -5.402 -8.796 1.00 79.12 101 SER A CA 1
ATOM 695 C C . SER A 1 101 ? 20.273 -5.761 -10.242 1.00 79.12 101 SER A C 1
ATOM 697 O O . SER A 1 101 ? 21.443 -5.730 -10.618 1.00 79.12 101 SER A O 1
ATOM 699 N N . ALA A 1 102 ? 19.270 -6.102 -11.054 1.00 78.19 102 ALA A N 1
ATOM 700 C CA . ALA A 1 102 ? 19.415 -6.380 -12.477 1.00 78.19 102 ALA A CA 1
ATOM 701 C C . ALA A 1 102 ? 18.096 -6.107 -13.214 1.00 78.19 102 ALA A C 1
ATOM 703 O O . ALA A 1 102 ? 17.016 -6.291 -12.659 1.00 78.19 102 ALA A O 1
ATOM 704 N N . ALA A 1 103 ? 18.193 -5.718 -14.484 1.00 74.81 103 ALA A N 1
ATOM 705 C CA . ALA A 1 103 ? 17.065 -5.615 -15.403 1.00 74.81 103 ALA A CA 1
ATOM 706 C C . ALA A 1 103 ? 17.490 -6.152 -16.775 1.00 74.81 103 ALA A C 1
ATOM 708 O O . ALA A 1 103 ? 18.631 -5.959 -17.194 1.00 74.81 103 ALA A O 1
ATOM 709 N N . THR A 1 104 ? 16.576 -6.821 -17.478 1.00 77.88 104 THR A N 1
ATOM 710 C CA . THR A 1 104 ? 16.789 -7.235 -18.872 1.00 77.88 104 THR A CA 1
ATOM 711 C C . THR A 1 104 ? 15.909 -6.382 -19.771 1.00 77.88 104 THR A C 1
ATOM 713 O O . THR A 1 104 ? 14.694 -6.358 -19.600 1.00 77.88 104 THR A O 1
ATOM 716 N N . VAL A 1 105 ? 16.518 -5.699 -20.739 1.00 74.56 105 VAL A N 1
ATOM 717 C CA . VAL A 1 105 ? 15.810 -4.944 -21.779 1.00 74.56 105 VAL A CA 1
ATOM 718 C C . VAL A 1 105 ? 15.991 -5.682 -23.099 1.00 74.56 105 VAL A C 1
ATOM 720 O O . VAL A 1 105 ? 17.110 -6.044 -23.457 1.00 74.56 105 VAL A O 1
ATOM 723 N N . SER A 1 106 ? 14.894 -5.911 -23.818 1.00 76.00 106 SER A N 1
ATOM 724 C CA . SER A 1 106 ? 14.906 -6.569 -25.125 1.00 76.00 106 SER A CA 1
ATOM 725 C C . SER A 1 106 ? 14.205 -5.701 -26.163 1.00 76.00 106 SER A C 1
ATOM 727 O O . SER A 1 106 ? 13.150 -5.130 -25.890 1.00 76.00 106 SER A O 1
ATOM 729 N N . ILE A 1 107 ? 14.790 -5.617 -27.357 1.00 76.12 107 ILE A N 1
ATOM 730 C CA . ILE A 1 107 ? 14.177 -4.990 -28.529 1.00 76.12 107 ILE A CA 1
ATOM 731 C C . ILE A 1 107 ? 13.506 -6.109 -29.324 1.00 76.12 107 ILE A C 1
ATOM 733 O O . ILE A 1 107 ? 14.182 -6.962 -29.894 1.00 76.12 107 ILE A O 1
ATOM 737 N N . THR A 1 108 ? 12.176 -6.129 -29.339 1.00 77.06 108 THR A N 1
ATOM 738 C CA . THR A 1 108 ? 11.387 -7.243 -29.895 1.00 77.06 108 THR A CA 1
ATOM 739 C C . THR A 1 108 ? 10.982 -7.051 -31.359 1.00 77.06 108 THR A C 1
ATOM 741 O O . THR A 1 108 ? 10.431 -7.968 -31.963 1.00 77.06 108 THR A O 1
ATOM 744 N N . GLY A 1 109 ? 11.269 -5.891 -31.958 1.00 71.44 109 GLY A N 1
ATOM 745 C CA . GLY A 1 109 ? 10.938 -5.581 -33.349 1.00 71.44 109 GLY A CA 1
ATOM 746 C C . GLY A 1 109 ? 11.715 -4.379 -33.889 1.00 71.44 109 GLY A C 1
ATOM 747 O O . GLY A 1 109 ? 12.394 -3.681 -33.142 1.00 71.44 109 GLY A O 1
ATOM 748 N N . GLY A 1 110 ? 11.644 -4.149 -35.205 1.00 68.44 110 GLY A N 1
ATOM 749 C CA . GLY A 1 110 ? 12.320 -3.021 -35.867 1.00 68.44 110 GLY A CA 1
ATOM 750 C C . GLY A 1 110 ? 13.831 -3.193 -36.069 1.00 68.44 110 GLY A C 1
ATOM 751 O O . GLY A 1 110 ? 14.481 -2.310 -36.623 1.00 68.44 110 GLY A O 1
ATOM 752 N N . PHE A 1 111 ? 14.394 -4.337 -35.667 1.00 65.19 111 PHE A N 1
ATOM 753 C CA . PHE A 1 111 ? 15.793 -4.672 -35.905 1.00 65.19 111 PHE A CA 1
ATOM 754 C C . PHE A 1 111 ? 15.936 -5.336 -37.280 1.00 65.19 111 PHE A C 1
ATOM 756 O O . PHE A 1 111 ? 15.546 -6.486 -37.468 1.00 65.19 111 PHE A O 1
ATOM 763 N N . ALA A 1 112 ? 16.467 -4.603 -38.260 1.00 58.34 112 ALA A N 1
ATOM 764 C CA . ALA A 1 112 ? 16.886 -5.193 -39.526 1.00 58.34 112 ALA A CA 1
ATOM 765 C C . ALA A 1 112 ? 18.294 -5.779 -39.353 1.00 58.34 112 ALA A C 1
ATOM 767 O O . ALA A 1 112 ? 19.234 -5.055 -39.003 1.00 58.34 112 ALA A O 1
ATOM 768 N N . ASP A 1 113 ? 18.446 -7.081 -39.598 1.00 51.69 113 ASP A N 1
ATOM 769 C CA . ASP A 1 113 ? 19.756 -7.729 -39.630 1.00 51.69 113 ASP A CA 1
ATOM 770 C C . ASP A 1 113 ? 20.700 -6.980 -40.582 1.00 51.69 113 ASP A C 1
ATOM 772 O O . ASP A 1 113 ? 20.357 -6.699 -41.727 1.00 51.69 113 ASP A O 1
ATOM 776 N N . GLY A 1 114 ? 21.882 -6.605 -40.083 1.00 50.00 114 GLY A N 1
ATOM 777 C CA . GLY A 1 114 ? 22.916 -5.904 -40.856 1.00 50.00 114 GLY A CA 1
ATOM 778 C C . GLY A 1 114 ? 23.132 -4.425 -40.517 1.00 50.00 114 GLY A C 1
ATOM 779 O O . GLY A 1 114 ? 24.138 -3.865 -40.940 1.00 50.00 114 GLY A O 1
ATOM 780 N N . ARG A 1 115 ? 22.277 -3.788 -39.703 1.00 55.44 115 ARG A N 1
ATOM 781 C CA . ARG A 1 115 ? 22.512 -2.421 -39.184 1.00 55.44 115 ARG A CA 1
ATOM 782 C C . ARG A 1 115 ? 22.678 -2.465 -37.667 1.00 55.44 115 ARG A C 1
ATOM 784 O O . ARG A 1 115 ? 21.735 -2.222 -36.925 1.00 55.44 115 ARG A O 1
ATOM 791 N N . ARG A 1 116 ? 23.856 -2.885 -37.194 1.00 51.00 116 ARG A N 1
ATOM 792 C CA . ARG A 1 116 ? 24.083 -3.203 -35.775 1.00 51.00 116 ARG A CA 1
ATOM 793 C C . ARG A 1 116 ? 25.229 -2.397 -35.169 1.00 51.00 116 ARG A C 1
ATOM 795 O O . ARG A 1 116 ? 26.369 -2.832 -35.217 1.00 51.00 116 ARG A O 1
ATOM 802 N N . CYS A 1 117 ? 24.880 -1.310 -34.491 1.00 47.44 117 CYS A N 1
ATOM 803 C CA . CYS A 1 117 ? 25.613 -0.841 -33.317 1.00 47.44 117 CYS A CA 1
ATOM 804 C C . CYS A 1 117 ? 24.581 -0.550 -32.222 1.00 47.44 117 CYS A C 1
ATOM 806 O O . CYS A 1 117 ? 24.063 0.557 -32.125 1.00 47.44 117 CYS A O 1
ATOM 808 N N . VAL A 1 118 ? 24.246 -1.554 -31.406 1.00 48.62 118 VAL A N 1
ATOM 809 C CA . VAL A 1 118 ? 23.701 -1.282 -30.068 1.00 48.62 118 VAL A CA 1
ATOM 810 C C . VAL A 1 118 ? 24.910 -0.910 -29.222 1.00 48.62 118 VAL A C 1
ATOM 812 O O . VAL A 1 118 ? 25.581 -1.774 -28.662 1.00 48.62 118 VAL A O 1
ATOM 815 N N . GLU A 1 119 ? 25.269 0.370 -29.225 1.00 45.12 119 GLU A N 1
ATOM 816 C CA . GLU A 1 119 ? 26.401 0.858 -28.448 1.00 45.12 119 GLU A CA 1
ATOM 817 C C . GLU A 1 119 ? 25.972 1.059 -26.989 1.00 45.12 119 GLU A C 1
ATOM 819 O O . GLU A 1 119 ? 25.654 2.159 -26.551 1.00 45.12 119 GLU A O 1
ATOM 824 N N . LEU A 1 120 ? 25.988 -0.022 -26.207 1.00 42.78 120 LEU A N 1
ATOM 825 C CA . LEU A 1 120 ? 26.160 0.070 -24.754 1.00 42.78 120 LEU A CA 1
ATOM 826 C C . LEU A 1 120 ? 27.661 0.214 -24.450 1.00 42.78 120 LEU A C 1
ATOM 828 O O . LEU A 1 120 ? 28.242 -0.604 -23.740 1.00 42.78 120 LEU A O 1
ATOM 832 N N . CYS A 1 121 ? 28.329 1.218 -25.026 1.00 39.38 121 CYS A N 1
ATOM 833 C CA . CYS A 1 121 ? 29.721 1.501 -24.689 1.00 39.38 121 CYS A CA 1
ATOM 834 C C . CYS A 1 121 ? 29.745 2.490 -23.523 1.00 39.38 121 CYS A C 1
ATOM 836 O O . CYS A 1 121 ? 29.668 3.710 -23.685 1.00 39.38 121 CYS A O 1
ATOM 838 N N . GLY A 1 122 ? 29.832 1.947 -22.308 1.00 31.75 122 GLY A N 1
ATOM 839 C CA . GLY A 1 122 ? 30.330 2.715 -21.178 1.00 31.75 122 GLY A CA 1
ATOM 840 C C . GLY A 1 122 ? 31.696 3.287 -21.554 1.00 31.75 122 GLY A C 1
ATOM 841 O O . GLY A 1 122 ? 32.596 2.550 -21.947 1.00 31.75 122 GLY A O 1
ATOM 842 N N . ARG A 1 123 ? 31.834 4.615 -21.473 1.00 40.12 123 ARG A N 1
ATOM 843 C CA . ARG A 1 123 ? 33.101 5.337 -21.652 1.00 40.12 123 ARG A CA 1
ATOM 844 C C . ARG A 1 123 ? 34.242 4.585 -20.972 1.00 40.12 123 ARG A C 1
ATOM 846 O O . ARG A 1 123 ? 34.210 4.499 -19.752 1.00 40.12 123 ARG A O 1
ATOM 853 N N . GLN A 1 124 ? 35.277 4.193 -21.718 1.00 33.22 124 GLN A N 1
ATOM 854 C CA . GLN A 1 124 ? 36.678 4.491 -21.393 1.00 33.22 124 GLN A CA 1
ATOM 855 C C . GLN A 1 124 ? 37.659 3.965 -22.470 1.00 33.22 124 GLN A C 1
ATOM 857 O O . GLN A 1 124 ? 37.726 2.775 -22.746 1.00 33.22 124 GLN A O 1
ATOM 862 N N . ARG A 1 125 ? 38.523 4.903 -22.889 1.00 36.25 125 ARG A N 1
ATOM 863 C CA . ARG A 1 125 ? 39.925 4.789 -23.347 1.00 36.25 125 ARG A CA 1
ATOM 864 C C . ARG A 1 125 ? 40.188 4.640 -24.849 1.00 36.25 125 ARG A C 1
ATOM 866 O O . ARG A 1 125 ? 39.748 3.730 -25.533 1.00 36.25 125 ARG A O 1
ATOM 873 N N . GLN A 1 126 ? 40.983 5.603 -25.312 1.00 38.72 126 GLN A N 1
ATOM 874 C CA . GLN A 1 126 ? 41.664 5.619 -26.593 1.00 38.72 126 GLN A CA 1
ATOM 875 C C . GLN A 1 126 ? 42.533 4.360 -26.729 1.00 38.72 126 GLN A C 1
ATOM 877 O O . GLN A 1 126 ? 43.204 3.994 -25.768 1.00 38.72 126 GLN A O 1
ATOM 882 N N . HIS A 1 127 ? 42.536 3.784 -27.935 1.00 36.53 127 HIS A N 1
ATOM 883 C CA . HIS A 1 127 ? 43.208 2.557 -28.398 1.00 36.53 127 HIS A CA 1
ATOM 884 C C . HIS A 1 127 ? 42.286 1.324 -28.463 1.00 36.53 127 HIS A C 1
ATOM 886 O O . HIS A 1 127 ? 42.231 0.512 -27.549 1.00 36.53 127 HIS A O 1
ATOM 892 N N . GLY A 1 128 ? 41.632 1.161 -29.621 1.00 34.66 128 GLY A N 1
ATOM 893 C CA . GLY A 1 128 ? 41.083 -0.117 -30.091 1.00 34.66 128 GLY A CA 1
ATOM 894 C C . GLY A 1 128 ? 39.603 -0.348 -29.783 1.00 34.66 128 GLY A C 1
ATOM 895 O O . GLY A 1 128 ? 39.254 -0.883 -28.736 1.00 34.66 128 GLY A O 1
ATOM 896 N N . GLN A 1 129 ? 38.725 -0.012 -30.733 1.00 38.31 129 GLN A N 1
ATOM 897 C CA . GLN A 1 129 ? 37.329 -0.462 -30.728 1.00 38.31 129 GLN A CA 1
ATOM 898 C C . GLN A 1 129 ? 37.279 -1.970 -31.009 1.00 38.31 129 GLN A C 1
ATOM 900 O O . GLN A 1 129 ? 37.469 -2.401 -32.144 1.00 38.31 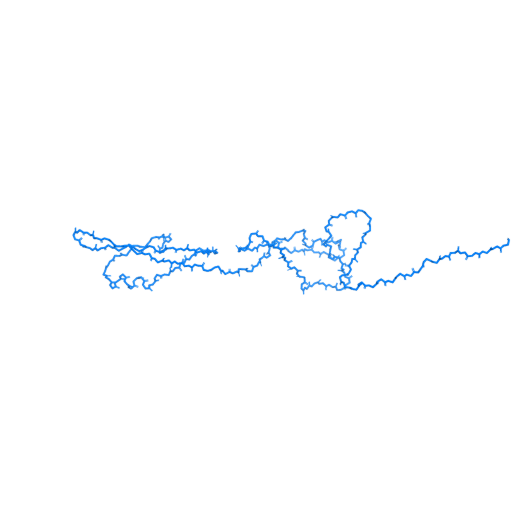129 GLN A O 1
ATOM 905 N N . TYR A 1 130 ? 36.996 -2.774 -29.986 1.00 33.66 130 TYR A N 1
ATOM 906 C CA . TYR A 1 130 ? 36.611 -4.173 -30.160 1.00 33.66 130 TYR A CA 1
ATOM 907 C C . TYR A 1 130 ? 35.084 -4.279 -30.133 1.00 33.66 130 TYR A C 1
ATOM 909 O O . TYR A 1 130 ? 34.465 -4.228 -29.072 1.00 33.66 130 TYR A O 1
ATOM 917 N N . CYS A 1 131 ? 34.469 -4.452 -31.305 1.00 40.00 131 CYS A N 1
ATOM 918 C CA . CYS A 1 131 ? 33.082 -4.905 -31.408 1.00 40.00 131 CYS A CA 1
ATOM 919 C C . CYS A 1 131 ? 33.049 -6.422 -31.173 1.00 40.00 131 CYS A C 1
ATOM 921 O O . CYS A 1 131 ? 33.209 -7.213 -32.099 1.00 40.00 131 CYS A O 1
ATOM 923 N N . GLY A 1 132 ? 32.903 -6.838 -29.916 1.00 30.89 132 GLY A N 1
ATOM 924 C CA . GLY A 1 132 ? 32.731 -8.244 -29.563 1.00 30.89 132 GLY A CA 1
ATOM 925 C C . GLY A 1 132 ? 31.310 -8.715 -29.866 1.00 30.89 132 GLY A C 1
ATOM 926 O O . GLY A 1 132 ? 30.371 -8.353 -29.162 1.00 30.89 132 GLY A O 1
ATOM 927 N N . GLN A 1 133 ? 31.151 -9.545 -30.895 1.00 37.69 133 GLN A N 1
ATOM 928 C CA . GLN A 1 133 ? 29.943 -10.335 -31.119 1.00 37.69 133 GLN A CA 1
ATOM 929 C C . GLN A 1 133 ? 29.788 -11.322 -29.946 1.00 37.69 133 GLN A C 1
ATOM 931 O O . GLN A 1 133 ? 30.697 -12.106 -29.669 1.00 37.69 133 GLN A O 1
ATOM 936 N N . LEU A 1 134 ? 28.666 -11.285 -29.219 1.00 39.78 134 LEU A N 1
ATOM 937 C CA . LEU A 1 134 ? 28.369 -12.320 -28.226 1.00 39.78 134 LEU A CA 1
ATOM 938 C C . LEU A 1 134 ? 28.166 -13.653 -28.959 1.00 39.78 134 LEU A C 1
ATOM 940 O O . LEU A 1 134 ? 27.155 -13.858 -29.623 1.00 39.78 134 LEU A O 1
ATOM 944 N N . GLY A 1 135 ? 29.148 -14.546 -28.826 1.00 38.19 135 GLY A N 1
ATOM 945 C CA . GLY A 1 135 ? 29.097 -15.925 -29.304 1.00 38.19 135 GLY A CA 1
ATOM 946 C C . GLY A 1 135 ? 30.089 -16.205 -30.432 1.00 38.19 135 GLY A C 1
ATOM 947 O O . GLY A 1 135 ? 29.989 -15.616 -31.500 1.00 38.19 135 GLY A O 1
ATOM 948 N N . GLN A 1 136 ? 30.964 -17.189 -30.190 1.00 31.34 136 GLN A N 1
ATOM 949 C CA . GLN A 1 136 ? 32.058 -17.708 -31.032 1.00 31.34 136 GLN A CA 1
ATOM 950 C C . GLN A 1 136 ? 33.429 -17.051 -30.780 1.00 31.34 136 GLN A C 1
ATOM 952 O O . GLN A 1 136 ? 33.963 -16.294 -31.584 1.00 31.34 136 GLN A O 1
ATOM 957 N N . ARG A 1 137 ? 34.049 -17.415 -29.646 1.00 38.38 137 ARG A N 1
ATOM 958 C CA . ARG A 1 137 ? 35.513 -17.392 -29.535 1.00 38.38 137 ARG A CA 1
ATOM 959 C C . ARG A 1 137 ? 36.059 -18.557 -30.354 1.00 38.38 137 ARG A C 1
ATOM 961 O O . ARG A 1 137 ? 35.930 -19.697 -29.920 1.00 38.38 137 ARG A O 1
ATOM 968 N N . GLN A 1 138 ? 36.716 -18.281 -31.472 1.00 31.05 138 GLN A N 1
ATOM 969 C CA . GLN A 1 138 ? 37.692 -19.214 -32.021 1.00 31.05 138 GLN A CA 1
ATOM 970 C C . GLN A 1 138 ? 38.937 -18.436 -32.428 1.00 31.05 138 GLN A C 1
ATOM 972 O O . GLN A 1 138 ? 38.969 -17.753 -33.446 1.00 31.05 138 GLN A O 1
ATOM 977 N N . TRP A 1 139 ? 39.943 -18.531 -31.562 1.00 28.31 139 TRP A N 1
ATOM 978 C CA . TRP A 1 139 ? 41.315 -18.166 -31.868 1.00 28.31 139 TRP A CA 1
ATOM 979 C C . TRP A 1 139 ? 41.775 -18.971 -33.082 1.00 28.31 139 TRP A C 1
ATOM 981 O O . TRP A 1 139 ? 41.642 -20.198 -33.108 1.00 28.31 139 TRP A O 1
ATOM 991 N N . ARG A 1 140 ? 42.329 -18.284 -34.075 1.00 32.47 140 ARG A N 1
ATOM 992 C CA . ARG A 1 140 ? 43.257 -18.891 -35.018 1.00 32.47 140 ARG A CA 1
ATOM 993 C C . ARG A 1 140 ? 44.448 -17.949 -35.099 1.00 32.47 140 ARG A C 1
ATOM 995 O O . ARG A 1 140 ? 44.387 -16.933 -35.781 1.00 32.47 140 ARG A O 1
ATOM 1002 N N . ASP A 1 141 ? 45.473 -18.263 -34.319 1.00 44.66 141 ASP A N 1
ATOM 1003 C CA . ASP A 1 141 ? 46.802 -17.720 -34.549 1.00 44.66 141 ASP A CA 1
ATOM 1004 C C . ASP A 1 141 ? 47.282 -18.294 -35.888 1.00 44.66 141 ASP A C 1
ATOM 1006 O O . ASP A 1 141 ? 47.309 -19.513 -36.066 1.00 44.66 141 ASP A O 1
ATOM 1010 N N . GLU A 1 142 ? 47.620 -17.433 -36.844 1.00 41.81 142 GLU A N 1
ATOM 1011 C CA . GLU A 1 142 ? 48.411 -17.815 -38.014 1.00 41.81 142 GLU A CA 1
ATOM 1012 C C . GLU A 1 142 ? 49.590 -16.849 -38.191 1.00 41.81 142 GLU A C 1
ATOM 1014 O O . GLU A 1 142 ? 49.532 -15.702 -37.741 1.00 41.81 142 GLU A O 1
ATOM 1019 N N . PRO A 1 143 ? 50.708 -17.354 -38.739 1.00 38.28 143 PRO A N 1
ATOM 1020 C CA . PRO A 1 143 ? 52.038 -17.099 -38.206 1.00 38.28 143 PRO A CA 1
ATOM 1021 C C . PRO A 1 143 ? 52.706 -15.877 -38.833 1.00 38.28 143 PRO A C 1
ATOM 1023 O O . PRO A 1 143 ? 52.417 -15.494 -39.968 1.00 38.28 143 PRO A O 1
ATOM 1026 N N . GLU A 1 144 ? 53.675 -15.307 -38.114 1.00 44.69 144 GLU A N 1
ATOM 1027 C CA . GLU A 1 144 ? 54.597 -14.329 -38.684 1.00 44.69 144 GLU A CA 1
ATOM 1028 C C . GLU A 1 144 ? 55.329 -14.940 -39.887 1.00 44.69 144 GLU A C 1
ATOM 1030 O O . GLU A 1 144 ? 56.190 -15.814 -39.754 1.00 44.69 144 GLU A O 1
ATOM 1035 N N . LEU A 1 145 ? 54.985 -14.473 -41.089 1.00 41.53 145 LEU A N 1
ATOM 1036 C CA . LEU A 1 145 ? 55.767 -14.736 -42.288 1.00 41.53 145 LEU A CA 1
ATOM 1037 C C . LEU A 1 145 ? 57.082 -13.966 -42.188 1.00 41.53 145 LEU A C 1
ATOM 1039 O O . LEU A 1 145 ? 57.173 -12.781 -42.515 1.00 41.53 145 LEU A O 1
ATOM 1043 N N . GLY A 1 146 ? 58.115 -14.688 -41.761 1.00 37.94 146 GLY A N 1
ATOM 1044 C CA . GLY A 1 146 ? 59.498 -14.291 -41.940 1.00 37.94 146 GLY A CA 1
ATOM 1045 C C . GLY A 1 146 ? 59.805 -14.000 -43.410 1.00 37.94 146 GLY A C 1
ATOM 1046 O O . GLY A 1 146 ? 59.500 -14.788 -44.305 1.00 37.94 146 GLY A O 1
ATOM 1047 N N . ARG A 1 147 ? 60.472 -12.871 -43.657 1.00 41.62 147 ARG A N 1
ATOM 1048 C CA . ARG A 1 147 ? 61.280 -12.662 -44.862 1.00 41.62 147 ARG A CA 1
ATOM 1049 C C . ARG A 1 147 ? 62.755 -12.797 -44.489 1.00 41.62 147 ARG A C 1
ATOM 1051 O O . ARG A 1 147 ? 63.384 -11.834 -44.070 1.00 41.62 147 ARG A O 1
ATOM 1058 N N . GLY A 1 148 ? 63.294 -13.995 -44.676 1.00 39.69 148 GLY A N 1
ATOM 1059 C CA . GLY A 1 148 ? 64.676 -14.218 -45.120 1.00 39.69 148 GLY A CA 1
ATOM 1060 C C . GLY A 1 148 ? 64.593 -14.937 -46.474 1.00 39.69 148 GLY A C 1
ATOM 1061 O O . GLY A 1 148 ? 63.586 -15.582 -46.738 1.00 39.69 148 GLY A O 1
ATOM 1062 N N . HIS A 1 149 ? 65.528 -14.897 -47.415 1.00 40.06 149 HIS A N 1
ATOM 1063 C CA . HIS A 1 149 ? 66.933 -14.498 -47.472 1.00 40.06 149 HIS A CA 1
ATOM 1064 C C . HIS A 1 149 ? 67.329 -14.499 -48.971 1.00 40.06 149 HIS A C 1
ATOM 1066 O O . HIS A 1 149 ? 66.641 -15.127 -49.776 1.00 40.06 149 HIS A O 1
ATOM 1072 N N . GLY A 1 150 ? 68.475 -13.913 -49.344 1.00 35.81 150 GLY A N 1
ATOM 1073 C CA . GLY A 1 150 ? 69.111 -14.203 -50.639 1.00 35.81 150 GLY A CA 1
ATOM 1074 C C . GLY A 1 150 ? 70.411 -13.438 -50.910 1.00 35.81 150 GLY A C 1
ATOM 1075 O O . GLY A 1 150 ? 70.371 -12.374 -51.510 1.00 35.81 150 GLY A O 1
ATOM 1076 N N . HIS A 1 151 ? 71.537 -14.002 -50.460 1.00 36.69 151 HIS A N 1
ATOM 1077 C CA . HIS A 1 151 ? 72.927 -13.672 -50.833 1.00 36.69 151 HIS A CA 1
ATOM 1078 C C . HIS A 1 151 ? 73.171 -13.818 -52.350 1.00 36.69 151 HIS A C 1
ATOM 1080 O O . HIS A 1 151 ? 72.695 -14.805 -52.910 1.00 36.69 151 HIS A O 1
ATOM 1086 N N . VAL A 1 152 ? 73.988 -12.939 -52.956 1.00 49.72 152 VAL A N 1
ATOM 1087 C CA . VAL A 1 152 ? 75.423 -13.157 -53.290 1.00 49.72 152 VAL A CA 1
ATOM 1088 C C . VAL A 1 152 ? 76.136 -11.808 -53.210 1.00 49.72 152 VAL A C 1
ATOM 1090 O O . VAL A 1 152 ? 75.525 -10.815 -53.662 1.00 49.72 152 VAL A O 1
#

Sequence (152 aa):
GANNSSTLTLSGTQSQINAALATVTYQGNANFNGSDTLTMLSTDSGSTPLSDSDTVAISVTAVNGAPVLAGVSTLAYTENDAAVAIHTAITVADVDHSSLSAATVSITGGFADGRRCVELCGRQRQHGQYCGQLGQRQWRDEPELGRGHGHV

Organism: NCBI:txid35525

Foldseek 3Di:
DPPPDPDDDDDDDPVVVVVVVVPDDDDDDPQDFAKDKDKDKDWDPDPDIDIDIDMDIDGGHGDWDDKDKPDQDDDDDDPPDDDDDNDPDIDIDTSVDPDDPDDDDDDPDPDDPPPDDPPPPDDDDDDDDDPDDPDDDDDDDDDPDDDDDDDD

InterPro domains:
  IPR040853 RapA2, cadherin-like domain [PF17803] (55-109)